Protein AF-A0A8S3K5X2-F1 (afdb_monomer_lite)

Radius of gyration: 22.03 Å; chains: 1; bounding box: 45×32×63 Å

InterPro domains:
  IPR001846 von Willebrand factor, type D domain [PF00094] (96-136)
  IPR001846 von Willebrand factor, type D domain [PS51233] (92-163)
  IPR005533 AMOP domain [PF03782] (3-77)
  IPR005533 AMOP domain [PS50856] (1-81)
  IPR051495 Epithelial Barrier and Cell Signaling Protein [PTHR13802] (9-159)

Foldseek 3Di:
DQFAFPDKDKAPDAPPQQKIWMWTAGPVRDTRQDDLRFIWIFSHGCVVCVPCSCVRPVVQCCVQPVVDPDPVSNVVVCVVTPGDPDDPDQQQDWDADDQTWIAARVRDIDHDRDAFKFWRDKDAPDPCPPPQDDDPDDDDDDPPPDDDDDDPDPGIDTDMDGD

Structure (mmCIF, N/CA/C/O backbone):
data_AF-A0A8S3K5X2-F1
#
_entry.id   AF-A0A8S3K5X2-F1
#
loop_
_atom_site.group_PDB
_atom_site.id
_atom_site.type_symbol
_atom_site.label_atom_id
_atom_site.label_alt_id
_atom_site.label_comp_id
_atom_site.label_asym_id
_atom_site.label_entity_id
_atom_site.label_seq_id
_atom_site.pdbx_PDB_ins_code
_atom_site.Cartn_x
_atom_site.Cartn_y
_atom_site.Cartn_z
_atom_site.occupancy
_atom_site.B_iso_or_equiv
_atom_site.auth_seq_id
_atom_site.auth_comp_id
_atom_site.auth_asym_id
_atom_site.auth_atom_id
_atom_site.pdbx_PDB_model_num
ATOM 1 N N . ASN A 1 1 ? -22.417 -4.046 7.587 1.00 57.56 1 ASN A N 1
ATOM 2 C CA . ASN A 1 1 ? -21.572 -5.128 7.059 1.00 57.56 1 ASN A CA 1
ATOM 3 C C . ASN A 1 1 ? -20.248 -4.531 6.660 1.00 57.56 1 ASN A C 1
ATOM 5 O O . ASN A 1 1 ? -20.222 -3.786 5.689 1.00 57.56 1 ASN A O 1
ATOM 9 N N . GLU A 1 2 ? -19.199 -4.777 7.439 1.00 74.94 2 GLU A N 1
ATOM 10 C CA . GLU A 1 2 ? -17.840 -4.596 6.923 1.00 74.94 2 GLU A CA 1
ATOM 11 C C . GLU A 1 2 ? -17.538 -5.748 5.959 1.00 74.94 2 GLU A C 1
ATOM 13 O O . GLU A 1 2 ? -17.954 -6.880 6.214 1.00 74.94 2 GLU A O 1
ATOM 18 N N . SER A 1 3 ? -16.876 -5.454 4.839 1.00 84.12 3 SER A N 1
ATOM 19 C CA . SER A 1 3 ? -16.435 -6.482 3.895 1.00 84.12 3 SER A CA 1
ATOM 20 C C . SER A 1 3 ? -15.300 -7.286 4.523 1.00 84.12 3 SER A C 1
ATOM 22 O O . SER A 1 3 ? -14.357 -6.709 5.063 1.00 84.12 3 SER A O 1
ATOM 24 N N . SER A 1 4 ? -15.387 -8.612 4.455 1.00 91.19 4 SER A N 1
ATOM 25 C CA . SER A 1 4 ? -14.315 -9.506 4.894 1.00 91.19 4 SER A CA 1
ATOM 26 C C . SER A 1 4 ? -13.390 -9.826 3.727 1.00 91.19 4 SER A C 1
ATOM 28 O O . SER A 1 4 ? -13.863 -10.120 2.628 1.00 91.19 4 SER A O 1
ATOM 30 N N . ALA A 1 5 ? -12.084 -9.797 3.980 1.00 93.06 5 ALA A N 1
ATOM 31 C CA . ALA A 1 5 ? -11.090 -10.230 3.010 1.00 93.06 5 ALA A CA 1
ATOM 32 C C . ALA A 1 5 ? -11.154 -11.747 2.808 1.00 93.06 5 ALA A C 1
ATOM 34 O O . ALA A 1 5 ? -11.193 -12.504 3.780 1.00 93.06 5 ALA A O 1
ATOM 35 N N . VAL A 1 6 ? -11.135 -12.178 1.549 1.00 94.62 6 VAL A N 1
ATOM 36 C CA . VAL A 1 6 ? -10.952 -13.588 1.168 1.00 94.62 6 VAL A CA 1
ATOM 37 C C . VAL A 1 6 ? -9.525 -13.825 0.687 1.00 94.62 6 VAL A C 1
ATOM 39 O O . VAL A 1 6 ? -8.958 -14.886 0.938 1.00 94.62 6 VAL A O 1
ATOM 42 N N . GLU A 1 7 ? -8.928 -12.826 0.040 1.00 91.44 7 GLU A N 1
ATOM 43 C CA . GLU A 1 7 ? -7.583 -12.919 -0.513 1.00 91.44 7 GLU A CA 1
ATOM 44 C C . GLU A 1 7 ? -6.831 -11.599 -0.336 1.00 91.44 7 GLU A C 1
ATOM 46 O O . GLU A 1 7 ? -7.378 -10.525 -0.587 1.00 91.44 7 GLU A O 1
ATOM 51 N N . CYS A 1 8 ? -5.573 -11.677 0.100 1.00 89.94 8 CYS A N 1
ATOM 52 C CA . CYS A 1 8 ? -4.707 -10.520 0.300 1.00 89.94 8 CYS A CA 1
ATOM 53 C C . CYS A 1 8 ? -3.365 -10.731 -0.400 1.00 89.94 8 CYS A C 1
ATOM 55 O O . CYS A 1 8 ? -2.791 -11.821 -0.376 1.00 89.94 8 CYS A O 1
ATOM 57 N N . TYR 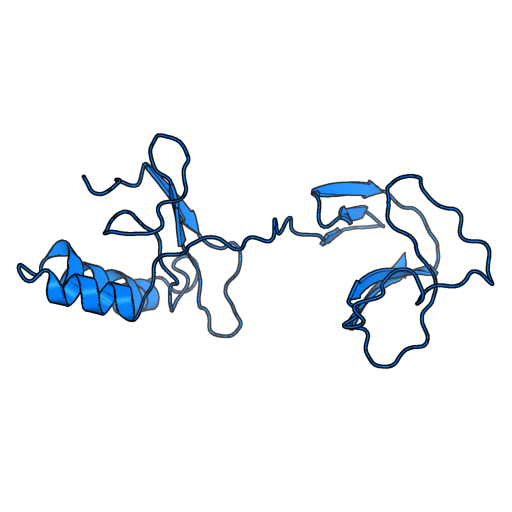A 1 9 ? -2.857 -9.664 -1.011 1.00 88.94 9 TYR A N 1
ATOM 58 C CA . TYR A 1 9 ? -1.625 -9.666 -1.784 1.00 88.94 9 TYR A CA 1
ATOM 59 C C . TYR A 1 9 ? -0.664 -8.605 -1.275 1.00 88.94 9 TYR A C 1
ATOM 61 O O . TYR A 1 9 ? -1.025 -7.442 -1.099 1.00 88.94 9 TYR A O 1
ATOM 69 N N . LEU A 1 10 ? 0.592 -9.008 -1.116 1.00 86.31 10 LEU A N 1
ATOM 70 C CA . LEU A 1 10 ? 1.673 -8.146 -0.666 1.00 86.31 10 LEU A CA 1
ATOM 71 C C . LEU A 1 10 ? 2.427 -7.543 -1.849 1.00 86.31 10 LEU A C 1
ATOM 73 O O . LEU A 1 10 ? 2.601 -8.171 -2.897 1.00 86.31 10 LEU A O 1
ATOM 77 N N . SER A 1 11 ? 2.975 -6.349 -1.652 1.00 81.75 11 SER A N 1
ATOM 78 C CA . SER A 1 11 ? 3.846 -5.711 -2.629 1.00 81.75 11 SER A CA 1
ATOM 79 C C . SER A 1 11 ? 5.057 -6.598 -2.951 1.00 81.75 11 SER A C 1
ATOM 81 O O . SER A 1 11 ? 5.699 -7.204 -2.078 1.00 81.75 11 SER A O 1
ATOM 83 N N . LYS A 1 12 ? 5.395 -6.677 -4.245 1.00 77.69 12 LYS A N 1
ATOM 84 C CA . LYS A 1 12 ? 6.523 -7.486 -4.736 1.00 77.69 12 LYS A CA 1
ATOM 85 C C . LYS A 1 12 ? 7.866 -6.976 -4.208 1.00 77.69 12 LYS A C 1
ATOM 87 O O . LYS A 1 12 ? 8.731 -7.775 -3.858 1.00 77.69 12 LYS A O 1
ATOM 92 N N . SER A 1 13 ? 8.023 -5.661 -4.118 1.00 75.88 13 SER A N 1
ATOM 93 C CA . SER A 1 13 ? 9.206 -4.984 -3.590 1.00 75.88 13 SER A CA 1
ATOM 94 C C . SER A 1 13 ? 8.831 -4.062 -2.434 1.00 75.88 13 SER A C 1
ATOM 96 O O . SER A 1 13 ? 7.694 -3.592 -2.337 1.00 75.88 13 SER A O 1
ATOM 98 N N . SER A 1 14 ? 9.796 -3.811 -1.553 1.00 82.44 14 SER A N 1
ATOM 99 C CA . SER A 1 14 ? 9.716 -2.730 -0.575 1.00 82.44 14 SER A CA 1
ATOM 100 C C . SER A 1 14 ? 10.278 -1.432 -1.154 1.00 82.44 14 SER A C 1
ATOM 102 O O . SER A 1 14 ? 11.026 -1.456 -2.134 1.00 82.44 14 SER A O 1
ATOM 104 N N . ASN A 1 15 ? 9.964 -0.298 -0.531 1.00 78.31 15 ASN A N 1
ATOM 105 C CA . ASN A 1 15 ? 10.677 0.949 -0.808 1.00 78.31 15 ASN A CA 1
ATOM 106 C C . ASN A 1 15 ? 12.080 0.953 -0.156 1.00 78.31 15 ASN A C 1
ATOM 108 O O . ASN A 1 15 ? 12.479 -0.006 0.511 1.00 78.31 15 ASN A O 1
ATOM 112 N N . ILE A 1 16 ? 12.822 2.055 -0.320 1.00 78.75 16 ILE A N 1
ATOM 113 C CA . ILE A 1 16 ? 14.180 2.229 0.234 1.00 78.75 16 ILE A CA 1
ATOM 114 C C . ILE A 1 16 ? 14.246 2.164 1.770 1.00 78.75 16 ILE A C 1
ATOM 116 O O . ILE A 1 16 ? 15.324 1.989 2.328 1.00 78.75 16 ILE A O 1
ATOM 120 N N . TYR A 1 17 ? 13.108 2.297 2.452 1.00 81.56 17 TYR A N 1
ATOM 121 C CA . TYR A 1 17 ? 12.986 2.232 3.908 1.00 81.56 17 TYR A CA 1
ATOM 122 C C . TYR A 1 17 ? 12.492 0.863 4.402 1.00 81.56 17 TYR A C 1
ATOM 124 O O . TYR A 1 17 ? 12.301 0.685 5.601 1.00 81.56 17 TYR A O 1
ATOM 132 N N . GLY A 1 18 ? 12.288 -0.105 3.500 1.00 80.50 18 GLY A N 1
ATOM 133 C CA . GLY A 1 18 ? 11.786 -1.440 3.839 1.00 80.50 18 GLY A CA 1
ATOM 134 C C . GLY A 1 18 ? 10.261 -1.544 3.946 1.00 80.50 18 GLY A C 1
ATOM 135 O O . GLY A 1 18 ? 9.762 -2.632 4.235 1.00 80.50 18 GLY A O 1
ATOM 136 N N . ALA A 1 19 ? 9.528 -0.465 3.657 1.00 86.00 19 ALA A N 1
ATOM 137 C CA . ALA A 1 19 ? 8.068 -0.439 3.710 1.00 86.00 19 ALA A CA 1
ATOM 138 C C . ALA A 1 19 ? 7.443 -1.212 2.548 1.00 86.00 19 ALA A C 1
ATOM 140 O O . ALA A 1 19 ? 7.963 -1.192 1.427 1.00 86.00 19 ALA A O 1
ATOM 141 N N . GLY A 1 20 ? 6.336 -1.888 2.832 1.00 86.81 20 GLY A N 1
ATOM 142 C CA . GLY A 1 20 ? 5.552 -2.669 1.883 1.00 86.81 20 GLY A CA 1
ATOM 143 C C . GLY A 1 20 ? 4.105 -2.194 1.839 1.00 86.81 20 GLY A C 1
ATOM 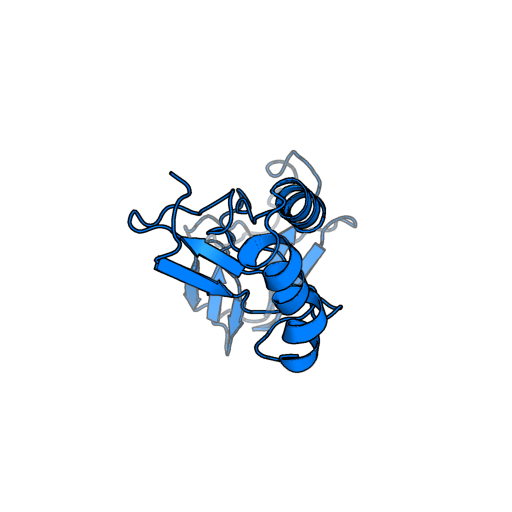144 O O . GLY A 1 20 ? 3.736 -1.223 2.491 1.00 86.81 20 GLY A O 1
ATOM 145 N N . ALA A 1 21 ? 3.288 -2.875 1.048 1.00 86.62 21 ALA A N 1
ATOM 146 C CA . ALA A 1 21 ? 1.854 -2.631 1.032 1.00 86.62 21 ALA A CA 1
ATOM 147 C C . ALA A 1 21 ? 1.095 -3.942 0.890 1.00 86.62 21 ALA A C 1
ATOM 149 O O . ALA A 1 21 ? 1.546 -4.831 0.162 1.00 86.62 21 ALA A O 1
ATOM 150 N N . GLU A 1 22 ? -0.069 -4.015 1.517 1.00 88.94 22 GLU A N 1
ATOM 151 C CA . GLU A 1 22 ? -1.023 -5.102 1.367 1.00 88.94 22 GLU A CA 1
ATOM 152 C C . GLU A 1 22 ? -2.306 -4.594 0.697 1.00 88.94 22 GLU A C 1
ATOM 154 O O . GLU A 1 22 ? -2.825 -3.524 1.020 1.00 88.94 22 GLU A O 1
ATOM 159 N N . CYS A 1 23 ? -2.830 -5.369 -0.249 1.00 89.06 23 CYS A N 1
ATOM 160 C CA . CYS A 1 23 ? -4.138 -5.149 -0.857 1.00 89.06 23 CYS A CA 1
ATOM 161 C C . CYS A 1 23 ? -5.011 -6.376 -0.603 1.00 89.06 23 CYS A C 1
ATOM 163 O O . CYS A 1 23 ? -4.638 -7.473 -1.015 1.00 89.06 23 CYS A O 1
ATOM 165 N N . CYS A 1 24 ? -6.175 -6.181 0.013 1.00 91.50 24 CYS A N 1
ATOM 166 C CA . CYS A 1 24 ? -7.130 -7.250 0.299 1.00 91.50 24 CYS A CA 1
ATOM 167 C C . CYS A 1 24 ? -8.399 -7.097 -0.536 1.00 91.50 24 CYS A C 1
ATOM 169 O O . CYS A 1 24 ? -8.895 -5.984 -0.732 1.00 91.50 24 CYS A O 1
ATOM 171 N N . TYR A 1 25 ? -8.921 -8.224 -1.002 1.00 91.19 25 TYR A N 1
ATOM 172 C CA . TYR A 1 25 ? -10.076 -8.315 -1.880 1.00 91.19 25 TYR A CA 1
ATOM 173 C C . TYR A 1 25 ? -11.184 -9.128 -1.214 1.00 91.19 25 TYR A C 1
ATOM 175 O O . TYR A 1 25 ? -10.925 -10.097 -0.488 1.00 91.19 25 TYR A O 1
ATOM 183 N N . ASP A 1 26 ? -12.424 -8.705 -1.436 1.00 91.50 26 ASP A N 1
ATOM 184 C CA . ASP A 1 26 ? -13.598 -9.435 -0.973 1.00 91.50 26 ASP A CA 1
ATOM 185 C C . ASP A 1 26 ? -13.924 -10.628 -1.886 1.00 91.50 26 ASP A C 1
ATOM 187 O O . ASP A 1 26 ? -13.230 -10.922 -2.860 1.00 91.50 26 ASP A O 1
ATOM 191 N N . PHE A 1 27 ? -14.994 -11.349 -1.553 1.00 93.69 27 PHE A N 1
ATOM 192 C CA . PHE A 1 27 ? -15.430 -12.527 -2.303 1.00 93.69 27 PHE A CA 1
ATOM 193 C C . PHE A 1 27 ? -15.888 -12.215 -3.740 1.00 93.69 27 PHE A C 1
ATOM 195 O O . PHE A 1 27 ? -15.982 -13.135 -4.549 1.00 93.69 27 PHE A O 1
ATOM 202 N N . GLU A 1 28 ? -16.183 -10.950 -4.062 1.00 90.25 28 GLU A N 1
ATOM 203 C CA . GLU A 1 28 ? -16.525 -10.495 -5.416 1.00 90.25 28 GLU A CA 1
ATOM 204 C C . GLU A 1 28 ? -15.272 -10.081 -6.207 1.00 90.25 28 GLU A C 1
ATOM 206 O O . GLU A 1 28 ? -15.377 -9.655 -7.359 1.00 90.25 28 GLU A O 1
ATOM 211 N N . GLY A 1 29 ? -14.082 -10.204 -5.605 1.00 85.75 29 GLY A N 1
ATOM 212 C CA . GLY A 1 29 ? -12.819 -9.761 -6.185 1.00 85.75 29 GLY A CA 1
ATOM 213 C C . GLY A 1 29 ? -12.662 -8.241 -6.182 1.00 85.75 29 GLY A C 1
ATOM 214 O O . GLY A 1 29 ? -11.836 -7.713 -6.929 1.00 85.75 29 GLY A O 1
ATOM 215 N N . GLN A 1 30 ? -13.443 -7.512 -5.378 1.00 88.25 30 GLN A N 1
ATOM 216 C CA . GLN A 1 30 ? -13.328 -6.061 -5.270 1.00 88.25 30 GLN A CA 1
ATOM 217 C C . GLN A 1 30 ? -12.321 -5.670 -4.195 1.00 88.25 30 GLN A C 1
ATOM 219 O O . GLN A 1 30 ? -12.254 -6.272 -3.124 1.00 88.25 30 GLN A O 1
ATOM 224 N N . LEU A 1 31 ? -11.537 -4.626 -4.478 1.00 89.06 31 LEU A N 1
ATOM 225 C CA . LEU A 1 31 ? -10.580 -4.086 -3.519 1.00 89.06 31 LEU A CA 1
ATOM 226 C C . LEU A 1 31 ? -11.320 -3.513 -2.303 1.00 89.06 31 LEU A C 1
ATOM 228 O O . LEU A 1 31 ? -12.123 -2.582 -2.426 1.00 89.06 31 LEU A O 1
ATOM 232 N N . ILE A 1 32 ? -10.987 -4.011 -1.115 1.00 91.12 32 ILE A N 1
ATOM 233 C CA . ILE A 1 32 ? -11.541 -3.508 0.139 1.00 91.12 32 ILE A CA 1
ATOM 234 C C . ILE A 1 32 ? -10.780 -2.239 0.530 1.00 91.12 32 ILE A C 1
ATOM 236 O O . ILE A 1 32 ? -9.602 -2.272 0.870 1.00 91.12 32 ILE A O 1
ATOM 240 N N . THR A 1 33 ? -11.469 -1.099 0.493 1.00 90.44 33 THR A N 1
ATOM 241 C CA . THR A 1 33 ? -10.869 0.239 0.679 1.00 90.44 33 THR A CA 1
ATOM 242 C C . THR A 1 33 ? -11.187 0.890 2.029 1.00 90.44 33 THR A C 1
ATOM 244 O O . THR A 1 33 ? -10.888 2.071 2.242 1.00 90.44 33 THR A O 1
ATOM 247 N N . ARG A 1 34 ? -11.846 0.152 2.931 1.00 89.50 34 ARG A N 1
ATOM 248 C CA . ARG A 1 34 ? -12.270 0.610 4.261 1.00 89.50 34 ARG A CA 1
ATOM 249 C C . ARG A 1 34 ? -12.559 -0.561 5.199 1.00 89.50 34 ARG A C 1
ATOM 251 O O . ARG A 1 34 ? -12.945 -1.632 4.739 1.00 89.50 34 ARG A O 1
ATOM 258 N N . GLY A 1 35 ? -12.523 -0.276 6.497 1.00 88.75 35 GLY A N 1
ATOM 259 C CA . GLY A 1 35 ? -12.869 -1.231 7.549 1.00 88.75 35 GLY A CA 1
ATOM 260 C C . GLY A 1 35 ? -11.726 -2.185 7.874 1.00 88.75 35 GLY A C 1
ATOM 261 O O . GLY A 1 35 ? -10.628 -2.068 7.341 1.00 88.75 35 GLY A O 1
ATOM 262 N N . THR A 1 36 ? -11.983 -3.135 8.763 1.00 90.44 36 THR A N 1
ATOM 263 C CA . THR A 1 36 ? -10.952 -4.068 9.254 1.00 90.44 36 THR A CA 1
ATOM 264 C C . THR A 1 36 ? -10.525 -5.126 8.231 1.00 90.44 36 THR A C 1
ATOM 266 O O . THR A 1 36 ? -9.469 -5.730 8.370 1.00 90.44 36 THR A O 1
ATOM 269 N N . GLY A 1 37 ? -11.308 -5.333 7.169 1.00 90.50 37 GLY A N 1
ATOM 270 C CA . GLY A 1 37 ? -10.964 -6.244 6.074 1.00 90.50 37 GLY A CA 1
ATOM 271 C C . GLY A 1 37 ? -10.043 -5.652 5.003 1.00 90.50 37 GLY A C 1
ATOM 272 O O . GLY A 1 37 ? -9.711 -6.350 4.051 1.00 90.50 37 GLY A O 1
ATOM 273 N N . SER A 1 38 ? -9.662 -4.375 5.083 1.00 91.44 38 SER A N 1
ATOM 274 C CA . SER A 1 38 ? -8.772 -3.772 4.085 1.00 91.44 38 SER A CA 1
ATOM 275 C C . SER A 1 38 ? -7.298 -3.953 4.429 1.00 91.44 38 SER A C 1
ATOM 277 O O . SER A 1 38 ? -6.916 -3.749 5.578 1.00 91.44 38 SER A O 1
ATOM 279 N N . GLY A 1 39 ? -6.470 -4.193 3.413 1.00 89.38 39 GLY A N 1
ATOM 280 C CA . GLY A 1 39 ? -5.014 -4.110 3.543 1.00 89.38 39 GLY A CA 1
ATOM 281 C C . GLY A 1 39 ? -4.522 -2.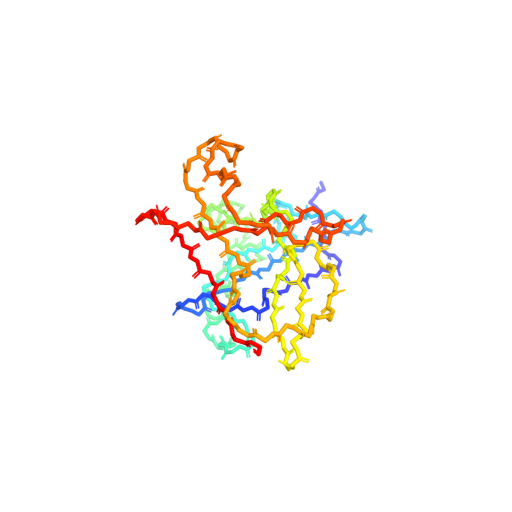662 3.677 1.00 89.38 39 GLY A C 1
ATOM 282 O O . GLY A 1 39 ? -5.153 -1.718 3.178 1.00 89.38 39 GLY A O 1
ATOM 283 N N . THR A 1 40 ? -3.384 -2.486 4.348 1.00 88.50 40 THR A N 1
ATOM 284 C CA . THR A 1 40 ? -2.766 -1.181 4.641 1.00 88.50 40 THR A CA 1
ATOM 285 C C . THR A 1 40 ? -1.329 -1.092 4.120 1.00 88.50 40 THR A C 1
ATOM 287 O O . THR A 1 40 ? -0.751 -2.071 3.648 1.00 88.50 40 THR A O 1
ATOM 290 N N . ASP A 1 41 ? -0.734 0.102 4.187 1.00 87.88 41 ASP A N 1
ATOM 291 C CA . ASP A 1 41 ? 0.711 0.258 3.991 1.00 87.88 41 ASP A CA 1
ATOM 292 C C . ASP A 1 41 ? 1.477 -0.195 5.251 1.00 87.88 41 ASP A C 1
ATOM 294 O O . ASP A 1 41 ? 1.288 0.347 6.350 1.00 87.88 41 ASP A O 1
ATOM 298 N N . ASP A 1 42 ? 2.385 -1.151 5.065 1.00 88.06 42 ASP A N 1
ATOM 299 C CA . ASP A 1 42 ? 3.251 -1.693 6.110 1.00 88.06 42 ASP A CA 1
ATOM 300 C C . ASP A 1 42 ? 4.535 -0.878 6.212 1.00 88.06 42 ASP A C 1
ATOM 302 O O . ASP A 1 42 ? 5.199 -0.598 5.210 1.00 88.06 42 ASP A O 1
ATOM 306 N N . ARG A 1 43 ? 4.968 -0.573 7.434 1.00 89.44 43 ARG A N 1
ATOM 307 C CA . ARG A 1 43 ? 6.269 0.052 7.681 1.00 89.44 43 ARG A CA 1
ATOM 308 C C . ARG A 1 43 ? 7.400 -0.905 7.342 1.00 89.44 43 ARG A C 1
ATOM 310 O O . ARG A 1 43 ? 8.438 -0.459 6.852 1.00 89.44 43 ARG A O 1
ATOM 317 N N . TYR A 1 44 ? 7.194 -2.196 7.582 1.00 90.12 44 TYR A N 1
ATOM 318 C CA . TYR A 1 44 ? 8.156 -3.238 7.267 1.00 90.12 44 TYR A CA 1
ATOM 319 C C . TYR A 1 44 ? 7.495 -4.374 6.503 1.00 90.12 44 TYR A C 1
ATOM 321 O O . TYR A 1 44 ? 6.530 -4.980 6.957 1.00 90.12 44 TYR A O 1
ATOM 329 N N . ARG A 1 45 ? 8.051 -4.704 5.336 1.00 88.00 45 ARG A N 1
ATOM 330 C CA . ARG A 1 45 ? 7.552 -5.809 4.518 1.00 88.00 45 ARG A CA 1
ATOM 331 C C . ARG A 1 45 ? 7.755 -7.155 5.242 1.00 88.00 45 ARG A C 1
ATOM 333 O O . ARG A 1 45 ? 8.907 -7.505 5.535 1.00 88.00 45 ARG A O 1
ATOM 340 N N . PRO A 1 46 ? 6.701 -7.976 5.415 1.00 85.75 46 PRO A N 1
ATOM 341 C CA . PRO A 1 46 ? 6.755 -9.188 6.239 1.00 85.75 46 PRO A CA 1
ATOM 342 C C . PRO A 1 46 ? 7.751 -10.241 5.736 1.00 85.75 46 PRO A C 1
ATOM 344 O O . PRO A 1 46 ? 8.382 -10.921 6.537 1.00 85.75 46 PRO A O 1
ATOM 347 N N . ILE A 1 47 ? 7.955 -10.353 4.417 1.00 83.06 47 ILE A N 1
ATOM 348 C CA . ILE A 1 47 ? 8.848 -11.371 3.830 1.00 83.06 47 ILE A CA 1
ATOM 349 C C . ILE A 1 47 ? 10.320 -11.163 4.224 1.00 83.06 47 ILE A C 1
ATOM 351 O O . ILE A 1 47 ? 11.051 -12.136 4.380 1.00 83.06 47 ILE A O 1
ATOM 355 N N . ALA A 1 48 ? 10.772 -9.914 4.364 1.00 81.50 48 ALA A N 1
ATOM 356 C CA . ALA A 1 48 ? 12.174 -9.608 4.662 1.00 81.50 48 ALA A CA 1
ATOM 357 C C . ALA A 1 48 ? 12.406 -9.227 6.133 1.00 81.50 48 ALA A C 1
ATOM 359 O O . ALA A 1 48 ? 13.500 -9.432 6.652 1.00 81.50 48 ALA A O 1
ATOM 360 N N . LEU A 1 49 ? 11.394 -8.657 6.794 1.00 87.69 49 LEU A N 1
ATOM 361 C CA . LEU A 1 49 ? 11.506 -8.015 8.106 1.00 87.69 49 LEU A CA 1
ATOM 362 C C . LEU A 1 49 ? 10.348 -8.442 9.023 1.00 87.69 49 LEU A C 1
ATOM 364 O O . LEU A 1 49 ? 9.651 -7.609 9.594 1.00 87.69 49 LEU A O 1
ATOM 368 N N . ALA A 1 50 ? 10.127 -9.754 9.150 1.00 90.69 50 ALA A N 1
ATOM 369 C CA . ALA A 1 50 ? 8.976 -10.328 9.856 1.00 90.69 50 ALA A CA 1
ATOM 370 C C . ALA A 1 50 ? 8.844 -9.872 11.321 1.00 90.69 50 ALA A C 1
ATOM 372 O O . ALA A 1 50 ? 7.738 -9.625 11.792 1.00 90.69 50 ALA A O 1
ATOM 373 N N . VAL A 1 51 ? 9.962 -9.744 12.048 1.00 94.00 51 VAL A N 1
ATOM 374 C CA . VAL A 1 51 ? 9.943 -9.322 13.460 1.00 94.00 51 VAL A CA 1
ATOM 375 C C . VAL A 1 51 ? 9.510 -7.865 13.577 1.00 94.00 51 VAL A C 1
ATOM 377 O O . VAL A 1 51 ? 8.640 -7.548 14.382 1.00 94.00 51 VAL A O 1
ATOM 380 N N . GLN A 1 52 ? 10.087 -6.981 12.763 1.00 94.75 52 GLN A N 1
ATOM 381 C CA . GLN A 1 52 ? 9.720 -5.568 12.759 1.00 94.75 52 GLN A CA 1
ATOM 382 C C . GLN A 1 52 ? 8.276 -5.382 12.285 1.00 94.75 52 GLN A C 1
ATOM 384 O O . GLN A 1 52 ? 7.520 -4.663 12.924 1.00 94.75 52 GLN A O 1
ATOM 389 N N . HIS A 1 53 ? 7.861 -6.103 11.240 1.00 92.94 53 HIS A N 1
ATOM 390 C CA . HIS A 1 53 ? 6.473 -6.117 10.776 1.00 92.94 53 HIS A CA 1
ATOM 391 C C . HIS A 1 53 ? 5.502 -6.499 11.904 1.00 92.94 53 HIS A C 1
ATOM 393 O O . HIS A 1 53 ? 4.499 -5.824 12.123 1.00 92.94 53 HIS A O 1
ATOM 399 N N . PHE A 1 54 ? 5.833 -7.531 12.688 1.00 94.50 54 PHE A N 1
ATOM 400 C CA . PHE A 1 54 ? 4.995 -7.932 13.813 1.00 94.50 54 PHE A CA 1
ATOM 401 C C . PHE A 1 54 ? 4.834 -6.814 14.853 1.00 94.50 54 PHE A C 1
ATOM 403 O O . PHE A 1 54 ? 3.716 -6.545 15.285 1.00 94.50 54 PHE A O 1
ATOM 410 N N . PHE A 1 55 ? 5.920 -6.153 15.259 1.00 95.94 55 PHE A N 1
ATOM 411 C CA . PHE A 1 55 ? 5.862 -5.134 16.313 1.00 95.94 55 PHE A CA 1
ATOM 412 C C . PHE A 1 55 ? 5.324 -3.777 15.843 1.00 95.94 55 PHE A C 1
ATOM 414 O O . PHE A 1 55 ? 4.631 -3.114 16.612 1.00 95.94 55 PHE A O 1
ATOM 421 N N . ASP A 1 56 ? 5.628 -3.361 14.614 1.00 93.12 56 ASP A N 1
ATOM 422 C CA . ASP A 1 56 ? 5.316 -2.017 14.112 1.00 93.12 56 ASP A CA 1
ATOM 423 C C . ASP A 1 56 ? 4.043 -1.948 13.253 1.00 93.12 56 ASP A C 1
ATOM 425 O O . ASP A 1 56 ? 3.489 -0.855 13.085 1.00 93.12 56 ASP A O 1
ATOM 429 N N . ASP A 1 57 ? 3.571 -3.080 12.720 1.00 92.75 57 ASP A N 1
ATOM 430 C CA . ASP A 1 57 ? 2.401 -3.139 11.838 1.00 92.75 57 ASP A CA 1
ATOM 431 C C . ASP A 1 57 ? 1.310 -4.078 12.399 1.00 92.75 57 ASP A C 1
ATOM 433 O O . ASP A 1 57 ? 0.186 -3.625 12.640 1.00 92.75 57 ASP A O 1
ATOM 437 N N . THR A 1 58 ? 1.634 -5.341 12.723 1.00 94.00 58 THR A N 1
ATOM 438 C CA . THR A 1 58 ? 0.640 -6.335 13.188 1.00 94.00 58 THR A CA 1
ATOM 439 C C . THR A 1 58 ? 0.128 -6.075 14.611 1.00 94.00 58 THR A C 1
ATOM 441 O O . THR A 1 58 ? -1.079 -6.066 14.852 1.00 94.00 58 THR A O 1
ATOM 444 N N . LEU A 1 59 ? 1.020 -5.880 15.585 1.00 95.50 59 LEU A N 1
ATOM 445 C CA . LEU A 1 59 ? 0.653 -5.714 16.995 1.00 95.50 59 LEU A CA 1
ATOM 446 C C . LEU A 1 59 ? -0.208 -4.458 17.237 1.00 95.50 59 LEU A C 1
ATOM 448 O O . LEU A 1 59 ? -1.223 -4.581 17.928 1.00 95.50 59 LEU A O 1
ATOM 452 N N . PRO A 1 60 ? 0.107 -3.278 16.660 1.00 93.81 60 PRO A N 1
ATOM 453 C CA . PRO A 1 60 ? -0.738 -2.098 16.806 1.00 93.81 60 PRO A CA 1
ATOM 454 C C . PRO A 1 60 ? -2.132 -2.294 16.197 1.00 93.81 60 PRO A C 1
ATOM 456 O O . PRO A 1 60 ? -3.113 -1.858 16.795 1.00 93.81 60 PRO A O 1
ATOM 459 N N . TYR A 1 61 ? -2.244 -3.001 15.065 1.00 93.56 61 TYR A N 1
ATOM 460 C CA . TYR A 1 61 ? -3.542 -3.364 14.488 1.00 93.56 61 TYR A CA 1
ATOM 461 C C . TYR A 1 61 ? -4.354 -4.247 15.443 1.00 93.56 61 TYR A C 1
ATOM 463 O O . TYR A 1 61 ? -5.506 -3.942 15.749 1.00 93.56 61 TYR A O 1
ATOM 471 N N . LEU A 1 62 ? -3.745 -5.313 15.973 1.00 94.56 62 LEU A N 1
ATOM 472 C CA . LEU A 1 62 ? -4.413 -6.209 16.918 1.00 94.56 62 LEU A CA 1
ATOM 473 C C . LEU A 1 62 ? -4.897 -5.455 18.161 1.00 94.56 62 LEU A C 1
ATOM 475 O O . LEU A 1 62 ? -6.043 -5.615 18.580 1.00 94.56 62 LEU A O 1
ATOM 479 N N . GLN A 1 63 ? -4.051 -4.597 18.727 1.00 95.06 63 GLN A N 1
ATOM 480 C CA . GLN A 1 63 ? -4.391 -3.826 19.917 1.00 95.06 63 GLN A CA 1
ATOM 481 C C . GLN A 1 63 ? -5.516 -2.817 19.653 1.00 95.06 63 GLN A C 1
ATOM 483 O O . GLN A 1 63 ? -6.458 -2.745 20.440 1.00 95.06 63 GLN A O 1
ATOM 488 N N . CYS A 1 64 ? -5.439 -2.052 18.561 1.00 94.31 64 CYS A N 1
ATOM 489 C CA . CYS A 1 64 ? -6.376 -0.960 18.294 1.00 94.31 64 CYS A CA 1
ATOM 490 C C . CYS A 1 64 ? -7.684 -1.413 17.636 1.00 94.31 64 CYS A C 1
ATOM 492 O O . CYS A 1 64 ? -8.716 -0.799 17.893 1.00 94.31 64 CYS A O 1
ATOM 494 N N . CYS A 1 65 ? -7.657 -2.455 16.801 1.00 92.62 65 CYS A N 1
ATOM 495 C CA . CYS A 1 65 ? -8.807 -2.877 15.996 1.00 92.62 65 CYS A CA 1
ATOM 496 C C . CYS A 1 65 ? -9.426 -4.210 16.421 1.00 92.62 65 CYS A C 1
ATOM 498 O O . CYS A 1 65 ? -10.637 -4.360 16.297 1.00 92.62 65 CYS A O 1
ATOM 500 N N . MET A 1 66 ? -8.640 -5.166 16.931 1.00 91.50 66 MET A N 1
ATOM 501 C CA . MET A 1 66 ? -9.166 -6.499 17.271 1.00 91.50 66 MET A CA 1
ATOM 502 C C . MET A 1 66 ? -9.490 -6.664 18.758 1.00 91.50 66 MET A C 1
ATOM 504 O O . MET A 1 66 ? -10.448 -7.353 19.100 1.00 91.50 66 MET A O 1
ATOM 508 N N . PHE A 1 67 ? -8.688 -6.067 19.644 1.00 93.44 67 PHE A N 1
ATOM 509 C CA . PHE A 1 67 ? -8.799 -6.270 21.095 1.00 93.44 67 PHE A CA 1
ATOM 510 C C . PHE A 1 67 ? -9.306 -5.047 21.866 1.00 93.44 67 PHE A C 1
ATOM 512 O O . PHE A 1 67 ? -9.700 -5.176 23.026 1.00 93.44 67 PHE A O 1
ATOM 519 N N . SER A 1 68 ? -9.314 -3.867 21.247 1.00 90.69 68 SER A N 1
ATOM 520 C CA . SER A 1 68 ? -9.939 -2.675 21.818 1.00 90.69 68 SER A CA 1
ATOM 521 C C . SER A 1 68 ? -11.460 -2.767 21.686 1.00 90.69 68 SER A C 1
ATOM 523 O O . SER A 1 68 ? -11.981 -2.965 20.593 1.00 90.69 68 SER A O 1
ATOM 525 N N . ASN A 1 69 ? -12.183 -2.548 22.787 1.00 89.12 69 ASN A N 1
ATOM 526 C CA . ASN A 1 69 ? -13.642 -2.360 22.759 1.00 89.12 69 ASN A CA 1
ATOM 527 C C . ASN A 1 69 ? -14.049 -0.959 22.273 1.00 89.12 69 ASN A C 1
ATOM 529 O O . ASN A 1 69 ? -15.231 -0.694 22.062 1.00 89.12 69 ASN A O 1
ATOM 533 N N . ASP A 1 70 ? -13.081 -0.054 22.146 1.00 91.00 70 ASP A N 1
ATOM 534 C CA . ASP A 1 70 ? -13.288 1.304 21.674 1.00 91.00 70 ASP A CA 1
ATOM 535 C C . ASP A 1 70 ? -13.032 1.383 20.166 1.00 91.00 70 ASP A C 1
ATOM 537 O O . ASP A 1 70 ? -11.908 1.177 19.693 1.00 91.00 70 ASP A O 1
ATOM 541 N N . THR A 1 71 ? -14.097 1.691 19.424 1.00 86.94 71 THR A N 1
ATOM 542 C CA . THR A 1 71 ? -14.081 1.860 17.969 1.00 86.94 71 THR A CA 1
ATOM 543 C C . THR A 1 71 ? -13.264 3.070 17.520 1.00 86.94 71 THR A C 1
ATOM 545 O O . THR A 1 71 ? -12.792 3.084 16.383 1.00 86.94 71 THR A O 1
ATOM 548 N N . GLU A 1 72 ? -13.071 4.072 18.383 1.00 92.75 72 GLU A N 1
ATOM 549 C CA . GLU A 1 72 ? -12.274 5.262 18.073 1.00 92.75 72 GLU A CA 1
ATOM 550 C C . GLU A 1 72 ? -10.791 4.906 17.910 1.00 92.75 72 GLU A C 1
ATOM 552 O O . GLU A 1 72 ? -10.139 5.409 16.998 1.00 92.75 72 GLU A O 1
ATOM 557 N N . ASN A 1 73 ? -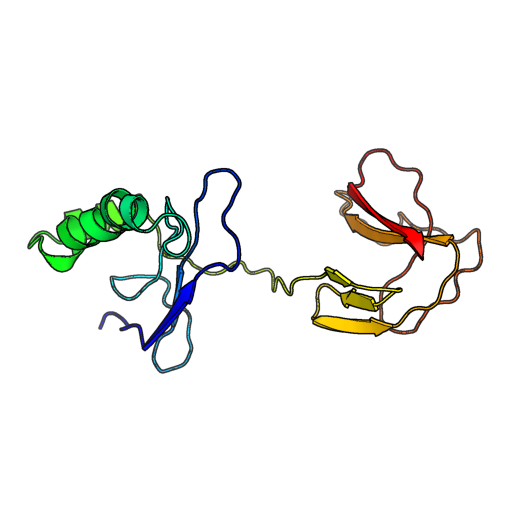10.270 3.951 18.689 1.00 93.81 73 ASN A N 1
ATOM 558 C CA . ASN A 1 73 ? -8.884 3.487 18.544 1.00 93.81 73 ASN A CA 1
ATOM 559 C C . ASN A 1 73 ? -8.622 2.867 17.171 1.00 93.81 73 ASN A C 1
ATOM 561 O O . ASN A 1 73 ? -7.587 3.135 16.559 1.00 93.81 73 ASN A O 1
ATOM 565 N N . CYS A 1 74 ? -9.561 2.068 16.657 1.00 91.88 74 CYS A N 1
ATOM 566 C CA . CYS A 1 74 ? -9.420 1.511 15.317 1.00 91.88 74 CYS A CA 1
ATOM 567 C C . CYS A 1 74 ? -9.552 2.596 14.243 1.00 91.88 74 CYS A C 1
ATOM 569 O O . CYS A 1 74 ? -8.799 2.598 13.272 1.00 91.88 74 CYS A O 1
ATOM 571 N N . GLN A 1 75 ? -10.451 3.568 14.431 1.00 91.88 75 GLN A N 1
ATOM 572 C CA . GLN A 1 75 ? -10.557 4.717 13.527 1.00 91.88 75 GLN A CA 1
ATOM 573 C C . GLN A 1 75 ? -9.271 5.550 13.506 1.00 91.88 75 GLN A C 1
ATOM 575 O O . GLN A 1 75 ? -8.820 5.937 12.430 1.00 91.88 75 GLN A O 1
ATOM 580 N N . LEU A 1 76 ? -8.645 5.779 14.662 1.00 92.50 76 LEU A N 1
ATOM 581 C CA . LEU A 1 76 ? -7.351 6.451 14.779 1.00 92.50 76 LEU A CA 1
ATOM 582 C C . LEU A 1 76 ? -6.238 5.640 14.113 1.00 92.50 76 LEU A C 1
ATOM 584 O O . LEU A 1 76 ? -5.454 6.203 13.35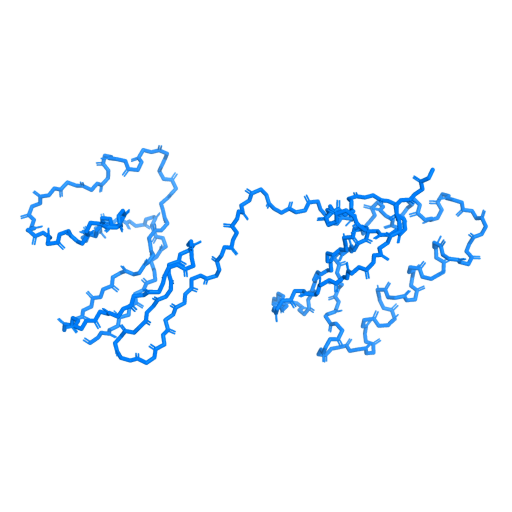0 1.00 92.50 76 LEU A O 1
ATOM 588 N N . TYR A 1 77 ? -6.192 4.324 14.335 1.00 92.25 77 TYR A N 1
ATOM 589 C CA . TYR A 1 77 ? -5.252 3.446 13.637 1.00 92.25 77 TYR A CA 1
ATOM 590 C C . TYR A 1 77 ? -5.405 3.588 12.117 1.00 92.25 77 TYR A C 1
ATOM 592 O O . TYR A 1 77 ? -4.437 3.915 11.435 1.00 92.25 77 TYR A O 1
ATOM 600 N N . MET A 1 78 ? -6.630 3.460 11.602 1.00 90.56 78 MET A N 1
ATOM 601 C CA . MET A 1 78 ? -6.943 3.586 10.174 1.00 90.56 78 MET A CA 1
ATOM 602 C C . MET A 1 78 ? -6.754 5.012 9.634 1.00 90.56 78 MET A C 1
ATOM 604 O O . MET A 1 78 ? -6.607 5.200 8.431 1.00 90.56 78 MET A O 1
ATOM 608 N N . HIS A 1 79 ? -6.745 6.036 10.487 1.00 90.62 79 HIS A N 1
ATOM 609 C CA . HIS A 1 79 ? -6.410 7.399 10.084 1.00 90.62 79 HIS A CA 1
ATOM 610 C C . HIS A 1 79 ? -4.909 7.547 9.804 1.00 90.62 79 HIS A C 1
ATOM 612 O O . HIS A 1 79 ? -4.525 8.133 8.792 1.00 90.62 79 HIS A O 1
ATOM 618 N N . TYR A 1 80 ? -4.061 6.992 10.674 1.00 89.56 80 TYR A N 1
ATOM 619 C CA . TYR A 1 80 ? -2.603 7.046 10.519 1.00 89.56 80 TYR A CA 1
ATOM 620 C C . TYR A 1 80 ? -2.049 5.970 9.576 1.00 89.56 80 TYR A C 1
ATOM 62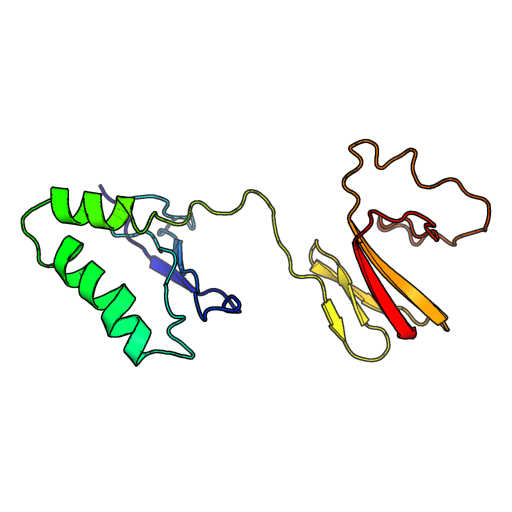2 O O . TYR A 1 80 ? -0.977 6.157 8.999 1.00 89.56 80 TYR A O 1
ATOM 630 N N . ARG A 1 81 ? -2.771 4.858 9.405 1.00 88.88 81 ARG A N 1
ATOM 631 C CA . ARG A 1 81 ? -2.462 3.740 8.504 1.00 88.88 81 ARG A CA 1
ATOM 632 C C . ARG A 1 81 ? -3.651 3.495 7.568 1.00 88.88 81 ARG A C 1
ATOM 634 O O . ARG A 1 81 ? -4.387 2.527 7.744 1.00 88.88 81 ARG A O 1
ATOM 641 N N . PRO A 1 82 ? -3.894 4.400 6.606 1.00 87.81 82 PRO A N 1
ATOM 642 C CA . PRO A 1 82 ? -5.076 4.326 5.769 1.00 87.81 82 PRO A CA 1
ATOM 643 C C . PRO A 1 82 ? -5.093 3.065 4.895 1.00 87.81 82 PRO A C 1
ATOM 645 O O . PRO A 1 82 ? -4.058 2.676 4.347 1.00 87.81 82 PRO A O 1
ATOM 648 N N . PRO A 1 83 ? -6.282 2.470 4.698 1.00 88.00 83 PRO A N 1
ATOM 649 C CA . PRO A 1 83 ? -6.499 1.421 3.716 1.00 88.00 83 PRO A CA 1
ATOM 650 C C . PRO A 1 83 ? -6.014 1.806 2.324 1.00 88.00 83 PRO A C 1
ATOM 652 O O . PRO A 1 83 ? -6.245 2.928 1.848 1.00 88.00 83 PRO A O 1
ATOM 655 N N . ARG A 1 84 ? -5.417 0.845 1.625 1.00 82.75 84 ARG A N 1
ATOM 656 C CA . ARG A 1 84 ? -4.996 1.030 0.237 1.00 82.75 84 ARG A CA 1
ATOM 657 C C . ARG A 1 84 ? -6.218 1.139 -0.668 1.00 82.75 84 ARG A C 1
ATOM 659 O O . ARG A 1 84 ? -7.047 0.240 -0.739 1.00 82.75 84 ARG A O 1
ATOM 666 N N . ARG A 1 85 ? -6.318 2.249 -1.402 1.00 78.94 85 ARG A N 1
ATOM 667 C CA . ARG A 1 85 ? -7.431 2.515 -2.337 1.00 78.94 85 ARG A CA 1
ATOM 668 C C . ARG A 1 85 ? -7.122 2.176 -3.797 1.00 78.94 85 ARG A C 1
ATOM 670 O O . ARG A 1 85 ? -7.916 2.494 -4.673 1.00 78.94 85 ARG A O 1
ATOM 677 N N . GLY A 1 86 ? -5.985 1.516 -4.036 1.00 65.44 86 GLY A N 1
ATOM 678 C CA . GLY A 1 86 ? -5.433 1.298 -5.370 1.00 65.44 86 GLY A CA 1
ATOM 679 C C . GLY A 1 86 ? -4.852 2.590 -5.954 1.00 65.44 86 GLY A C 1
ATOM 680 O O . GLY A 1 86 ? -5.260 3.691 -5.593 1.00 65.44 86 GLY A O 1
ATOM 681 N N . SER A 1 87 ? -3.861 2.462 -6.838 1.00 58.56 87 SER A N 1
ATOM 682 C CA . SER A 1 87 ? -3.500 3.561 -7.735 1.00 58.56 87 SER A CA 1
ATOM 683 C C . SER A 1 87 ? -4.345 3.420 -8.993 1.00 58.56 87 SER A C 1
ATOM 685 O O . SER A 1 87 ? -4.429 2.331 -9.555 1.00 58.56 87 SER A O 1
ATOM 687 N N . ASN A 1 88 ? -4.931 4.513 -9.471 1.00 45.53 88 ASN A N 1
ATOM 688 C CA . ASN A 1 88 ? -5.688 4.570 -10.728 1.00 45.53 88 ASN A CA 1
ATOM 689 C C . ASN A 1 88 ? -4.801 4.247 -11.946 1.00 45.53 88 ASN A C 1
ATOM 691 O O . ASN A 1 88 ? -5.284 4.138 -13.069 1.00 45.53 88 ASN A O 1
ATOM 695 N N . THR A 1 89 ? -3.488 4.174 -11.742 1.00 44.38 89 THR A N 1
ATOM 696 C CA . THR A 1 89 ? -2.530 3.757 -12.751 1.00 44.38 89 THR A CA 1
ATOM 697 C C . THR A 1 89 ? -2.444 2.238 -12.731 1.00 44.38 89 THR A C 1
ATOM 699 O O . THR A 1 89 ? -1.880 1.663 -11.797 1.00 44.38 89 THR A O 1
ATOM 702 N N . MET A 1 90 ? -2.977 1.600 -13.772 1.00 43.28 90 MET A N 1
ATOM 703 C CA . MET A 1 90 ? -2.627 0.227 -14.134 1.00 43.28 90 MET A CA 1
ATOM 704 C C . MET A 1 90 ? -1.106 0.190 -14.313 1.00 43.28 90 MET A C 1
ATOM 706 O O . MET A 1 90 ? -0.570 0.665 -15.308 1.00 43.28 90 MET A O 1
ATOM 710 N N . GLY A 1 91 ? -0.397 -0.225 -13.269 1.00 49.34 91 GLY A N 1
ATOM 711 C CA . GLY A 1 91 ? 1.050 -0.339 -13.284 1.00 49.34 91 GLY A CA 1
ATOM 712 C C . GLY A 1 91 ? 1.404 -1.763 -13.641 1.00 49.34 91 GLY A C 1
ATOM 713 O O . GLY A 1 91 ? 1.782 -2.522 -12.748 1.00 49.34 91 GLY A O 1
ATOM 714 N N . GLU A 1 92 ? 1.258 -2.152 -14.907 1.00 56.75 92 GLU A N 1
ATOM 715 C CA . GLU A 1 92 ? 1.961 -3.357 -15.323 1.00 56.75 92 GLU A CA 1
ATOM 716 C C . GLU A 1 92 ? 3.459 -3.042 -15.353 1.00 56.75 92 GLU A C 1
ATOM 718 O O . GLU A 1 92 ? 3.913 -1.961 -15.739 1.00 56.75 92 GLU A O 1
ATOM 723 N N . SER A 1 93 ? 4.235 -3.957 -14.783 1.00 58.66 93 SER A N 1
ATOM 724 C CA . SER A 1 93 ? 5.667 -3.762 -14.599 1.00 58.66 93 SER A CA 1
ATOM 725 C C . SER A 1 93 ? 6.377 -4.019 -15.922 1.00 58.66 93 SER A C 1
ATOM 727 O O . SER A 1 93 ? 6.461 -5.164 -16.357 1.00 58.66 93 SER A O 1
ATOM 729 N N . GLY A 1 94 ? 6.918 -2.968 -16.535 1.00 65.62 94 GLY A N 1
ATOM 730 C CA . GLY A 1 94 ? 7.847 -3.112 -17.652 1.00 65.62 94 GLY A CA 1
ATOM 731 C C . GLY A 1 94 ? 9.207 -3.624 -17.175 1.00 65.62 94 GLY A C 1
ATOM 732 O O . GLY A 1 94 ? 9.629 -3.352 -16.048 1.00 65.62 94 GLY A O 1
ATOM 733 N N . GLY A 1 95 ? 9.909 -4.368 -18.023 1.00 71.38 95 GLY A N 1
ATOM 734 C CA . GLY A 1 95 ? 11.219 -4.919 -17.680 1.00 71.38 95 GLY A CA 1
ATOM 735 C C . GLY A 1 95 ? 11.957 -5.465 -18.891 1.00 71.38 95 GLY A C 1
ATOM 736 O O . GLY A 1 95 ? 11.340 -5.749 -19.912 1.00 71.38 95 GLY A O 1
ATOM 737 N N . THR A 1 96 ? 13.274 -5.616 -18.772 1.00 73.56 96 THR A N 1
ATOM 738 C CA . THR A 1 96 ? 14.136 -6.210 -19.804 1.00 73.56 96 THR A CA 1
ATOM 739 C C . THR A 1 96 ? 14.848 -7.441 -19.243 1.00 73.56 96 THR A C 1
ATOM 741 O O . THR A 1 96 ? 15.113 -7.516 -18.039 1.00 73.56 96 THR A O 1
ATOM 744 N N . TRP A 1 97 ? 15.132 -8.433 -20.087 1.00 77.94 97 TRP A N 1
ATOM 745 C CA . TRP A 1 97 ? 15.914 -9.615 -19.718 1.00 77.94 97 TRP A CA 1
ATOM 746 C C . TRP A 1 97 ? 16.604 -10.224 -20.943 1.00 77.94 97 TRP A C 1
ATOM 748 O O . TRP A 1 97 ? 16.056 -10.233 -22.042 1.00 77.94 97 TRP A O 1
ATOM 758 N N . GLY A 1 98 ? 17.798 -10.788 -20.745 1.00 70.69 98 GLY A N 1
ATOM 759 C CA . GLY A 1 98 ? 18.544 -11.451 -21.820 1.00 70.69 98 GLY A CA 1
ATOM 760 C C . GLY A 1 98 ? 18.871 -10.533 -23.007 1.00 70.69 98 GLY A C 1
ATOM 761 O O . GLY A 1 98 ? 19.056 -9.332 -22.826 1.00 70.69 98 GLY A O 1
ATOM 762 N N . ASP A 1 99 ? 18.949 -11.125 -24.201 1.00 61.75 99 ASP A N 1
ATOM 763 C CA . ASP A 1 99 ? 19.366 -10.489 -25.459 1.00 61.75 99 ASP A CA 1
ATOM 764 C C . ASP A 1 99 ? 18.220 -10.490 -26.492 1.00 61.75 99 ASP A C 1
ATOM 766 O O . ASP A 1 99 ? 17.768 -11.560 -26.903 1.00 61.75 99 ASP A O 1
ATOM 770 N N . PRO A 1 100 ? 17.718 -9.312 -26.898 1.00 67.00 100 PRO A N 1
ATOM 771 C CA . PRO A 1 100 ? 17.040 -8.334 -26.065 1.00 67.00 100 PRO A CA 1
ATOM 772 C C . PRO A 1 100 ? 15.535 -8.654 -26.017 1.00 67.00 100 PRO A C 1
ATOM 774 O O . PRO A 1 100 ? 14.774 -8.430 -26.968 1.00 67.00 100 PRO A O 1
ATOM 777 N N . HIS A 1 101 ? 15.083 -9.145 -24.864 1.00 79.06 101 HIS A N 1
ATOM 778 C CA . HIS A 1 101 ? 13.664 -9.308 -24.576 1.00 79.06 101 HIS A CA 1
ATOM 779 C C . HIS A 1 101 ? 13.190 -8.224 -23.611 1.00 79.06 101 HIS A C 1
ATOM 781 O O . HIS A 1 101 ? 13.886 -7.882 -22.649 1.00 79.06 101 HIS A O 1
ATOM 787 N N . PHE A 1 102 ? 11.997 -7.683 -23.850 1.00 78.44 102 PHE A N 1
ATOM 788 C CA . PHE A 1 102 ? 11.385 -6.723 -22.938 1.00 78.44 102 PHE A CA 1
ATOM 789 C C . PHE A 1 102 ? 9.865 -6.870 -22.871 1.00 78.44 102 PHE A C 1
ATOM 791 O O . PHE A 1 102 ? 9.226 -7.329 -23.812 1.00 78.44 102 PHE A O 1
ATOM 798 N N . ILE A 1 103 ? 9.294 -6.472 -21.736 1.00 76.12 103 ILE A N 1
ATOM 799 C CA . ILE A 1 103 ? 7.857 -6.334 -21.498 1.00 76.12 103 ILE A CA 1
ATOM 800 C C . ILE A 1 103 ? 7.564 -4.843 -21.373 1.00 76.12 103 ILE A C 1
ATOM 802 O O . ILE A 1 103 ? 8.259 -4.125 -20.646 1.00 76.12 103 ILE A O 1
ATOM 806 N N . THR A 1 104 ? 6.554 -4.379 -22.099 1.00 73.88 104 THR A N 1
ATOM 807 C CA . THR A 1 104 ? 6.052 -3.003 -22.042 1.00 73.88 104 THR A CA 1
ATOM 808 C C . THR A 1 104 ? 5.212 -2.760 -20.782 1.00 73.88 104 THR A C 1
ATOM 810 O O . THR A 1 104 ? 4.870 -3.685 -20.050 1.00 73.88 104 THR A O 1
ATOM 813 N N . LEU A 1 105 ? 4.888 -1.494 -20.490 1.00 71.56 105 LEU A N 1
ATOM 814 C CA . LEU A 1 105 ? 4.099 -1.106 -19.303 1.00 71.56 105 LEU A CA 1
ATOM 815 C C . LEU A 1 105 ? 2.626 -1.565 -19.342 1.00 71.56 105 LEU A C 1
ATOM 817 O O . LEU A 1 105 ? 1.885 -1.292 -18.404 1.00 71.56 105 LEU A O 1
ATOM 821 N N . ASP A 1 106 ? 2.209 -2.218 -20.425 1.00 68.31 106 ASP A N 1
ATOM 822 C CA . ASP A 1 106 ? 0.921 -2.892 -20.629 1.00 68.31 106 ASP A CA 1
ATOM 823 C C . ASP A 1 106 ? 1.086 -4.423 -20.759 1.00 68.31 106 ASP A C 1
ATOM 825 O O . ASP A 1 106 ? 0.237 -5.095 -21.341 1.00 68.31 106 ASP A O 1
ATOM 829 N N . GLY A 1 107 ? 2.226 -4.962 -20.306 1.00 65.19 107 GLY A N 1
ATOM 830 C CA . GLY A 1 107 ? 2.444 -6.406 -20.165 1.00 65.19 107 GLY A CA 1
ATOM 831 C C . GLY A 1 107 ? 2.773 -7.143 -21.453 1.00 65.19 107 GLY A C 1
ATOM 832 O O . GLY A 1 107 ? 3.028 -8.350 -21.420 1.00 65.19 107 GLY A O 1
ATOM 833 N N . THR A 1 108 ? 2.814 -6.448 -22.590 1.00 69.69 108 THR A N 1
ATOM 834 C CA . THR A 1 108 ? 3.114 -7.080 -23.875 1.00 69.69 108 THR A CA 1
ATOM 835 C C . THR A 1 108 ? 4.601 -7.419 -23.979 1.00 69.69 108 THR A C 1
ATOM 837 O O . THR A 1 108 ? 5.470 -6.570 -23.785 1.00 69.69 108 THR A O 1
ATOM 840 N N . SER A 1 109 ? 4.904 -8.678 -24.296 1.00 76.38 109 SER A N 1
ATOM 841 C CA . SER A 1 109 ? 6.276 -9.174 -24.438 1.00 76.38 109 SER A CA 1
ATOM 842 C C . SER A 1 109 ? 6.776 -9.046 -25.877 1.00 76.38 109 SER A C 1
ATOM 844 O O . SER A 1 109 ? 6.097 -9.467 -26.815 1.00 76.38 109 SER A O 1
ATOM 846 N N . TYR A 1 110 ? 7.989 -8.521 -26.043 1.00 77.00 110 TYR A N 1
ATOM 847 C CA . TYR A 1 110 ? 8.675 -8.366 -27.321 1.00 77.00 110 TYR A CA 1
ATOM 848 C C . TYR A 1 110 ? 10.049 -9.029 -27.290 1.00 77.00 110 TYR A C 1
ATOM 850 O O . TYR A 1 110 ? 10.768 -9.002 -26.291 1.00 77.00 110 TYR A O 1
ATOM 858 N N . THR A 1 111 ? 10.428 -9.586 -28.438 1.00 76.62 111 THR A N 1
ATOM 859 C CA . THR A 1 111 ? 11.818 -9.924 -28.750 1.00 76.62 111 THR A CA 1
ATOM 860 C C . THR A 1 111 ? 12.274 -8.970 -29.831 1.00 76.62 111 THR A C 1
ATOM 862 O O . THR A 1 111 ? 11.724 -8.961 -30.933 1.00 76.62 111 THR A O 1
ATOM 865 N N . PHE A 1 112 ? 13.253 -8.149 -29.503 1.00 73.25 112 PHE A N 1
ATOM 866 C CA . PHE A 1 112 ? 13.921 -7.281 -30.457 1.00 73.25 112 PHE A CA 1
ATOM 867 C C . PHE A 1 112 ? 15.259 -7.935 -30.817 1.00 73.25 112 PHE A C 1
ATOM 869 O O . PHE A 1 112 ? 15.664 -8.850 -30.134 1.00 73.25 112 PHE A O 1
ATOM 876 N N . ASN A 1 113 ? 15.926 -7.575 -31.906 1.00 72.69 113 ASN A N 1
ATOM 877 C CA . ASN A 1 113 ? 17.285 -8.063 -32.214 1.00 72.69 113 ASN A CA 1
ATOM 878 C C . ASN A 1 113 ? 18.045 -6.917 -32.891 1.00 72.69 113 ASN A C 1
ATOM 880 O O . ASN A 1 113 ? 18.530 -7.035 -34.016 1.00 72.69 113 ASN A O 1
ATOM 884 N N . GLY A 1 114 ? 17.986 -5.743 -32.262 1.00 69.69 114 GLY A N 1
ATOM 885 C CA . GLY A 1 114 ? 18.699 -4.558 -32.721 1.00 69.69 114 GLY A CA 1
ATOM 886 C C . GLY A 1 114 ? 20.182 -4.631 -32.377 1.00 69.69 114 GLY A C 1
ATOM 887 O O . GLY A 1 114 ? 20.585 -5.433 -31.548 1.00 69.69 114 GLY A O 1
ATOM 888 N N . TYR A 1 115 ? 20.979 -3.772 -33.006 1.00 68.88 115 TYR A N 1
ATOM 889 C CA . TYR A 1 115 ? 22.388 -3.582 -32.670 1.00 68.88 115 TYR A CA 1
ATOM 890 C C . TYR A 1 115 ? 22.611 -2.096 -32.409 1.00 68.88 115 TYR A C 1
ATOM 892 O O . TYR A 1 115 ? 22.512 -1.283 -33.337 1.00 68.88 115 TYR A O 1
ATOM 900 N N . GLY A 1 116 ? 22.864 -1.734 -31.151 1.00 70.44 116 GLY A N 1
ATOM 901 C CA . GLY A 1 116 ? 23.068 -0.342 -30.748 1.00 70.44 116 GLY A CA 1
ATOM 902 C C . GLY A 1 116 ? 22.387 0.055 -29.438 1.00 70.44 116 GLY A C 1
ATOM 903 O O . GLY A 1 116 ? 21.989 -0.776 -28.625 1.00 70.44 116 GLY A O 1
ATOM 904 N N . GLU A 1 117 ? 22.290 1.366 -29.216 1.00 65.38 117 GLU A N 1
ATOM 905 C CA . GLU A 1 117 ? 21.692 1.946 -28.012 1.00 65.38 117 GLU A CA 1
ATOM 906 C C . GLU A 1 117 ? 20.231 2.327 -28.261 1.00 65.38 117 GLU A C 1
ATOM 908 O O . GLU A 1 117 ? 19.914 3.042 -29.217 1.00 65.38 117 GLU A O 1
ATOM 913 N N . TYR A 1 118 ? 19.347 1.887 -27.366 1.00 70.81 118 TYR A N 1
ATOM 914 C CA . TYR A 1 118 ? 17.916 2.146 -27.463 1.00 70.81 118 TYR A CA 1
ATOM 915 C C . TYR A 1 118 ? 17.364 2.722 -26.159 1.00 70.81 118 TYR A C 1
ATOM 917 O O . TYR A 1 118 ? 17.814 2.404 -25.055 1.00 70.81 118 TYR A O 1
ATOM 925 N N . THR A 1 119 ? 16.349 3.569 -26.298 1.00 66.44 119 THR A N 1
ATOM 926 C CA . THR A 1 119 ? 15.574 4.114 -25.181 1.00 66.44 119 THR A CA 1
ATOM 927 C C . THR A 1 119 ? 14.316 3.272 -24.988 1.00 66.44 119 THR A C 1
ATOM 929 O O . THR A 1 119 ? 13.487 3.207 -25.892 1.00 66.44 119 THR A O 1
ATOM 932 N N . TYR A 1 120 ? 14.157 2.673 -23.806 1.00 68.44 120 TYR A N 1
ATOM 933 C CA . TYR A 1 120 ? 12.985 1.862 -23.445 1.00 68.44 120 TYR A CA 1
ATOM 934 C C . TYR A 1 120 ? 11.838 2.704 -22.886 1.00 68.44 120 TYR A C 1
ATOM 936 O O . TYR A 1 120 ? 10.673 2.438 -23.163 1.00 68.44 120 TYR A O 1
ATOM 944 N N . LEU A 1 121 ? 12.168 3.725 -22.091 1.00 67.88 121 LEU A N 1
ATOM 945 C CA . LEU A 1 121 ? 11.191 4.606 -21.460 1.00 67.88 121 LEU A CA 1
ATOM 946 C C . LEU A 1 121 ? 11.742 6.028 -21.402 1.00 67.88 121 LEU A C 1
ATOM 948 O O . LEU A 1 121 ? 12.880 6.234 -20.979 1.00 67.88 121 LEU A O 1
ATOM 952 N N . ALA A 1 122 ? 10.923 6.995 -21.803 1.00 63.03 122 ALA A N 1
ATOM 953 C CA . ALA A 1 122 ? 11.198 8.418 -21.673 1.00 63.03 122 ALA A CA 1
ATOM 954 C C . ALA A 1 122 ? 9.979 9.090 -21.038 1.00 63.03 122 ALA A C 1
ATOM 956 O O . ALA A 1 122 ? 8.894 9.092 -21.617 1.00 63.03 122 ALA A O 1
ATOM 957 N N . ILE A 1 123 ? 10.152 9.640 -19.838 1.00 59.91 123 ILE A N 1
ATOM 958 C CA . ILE A 1 123 ? 9.087 10.347 -19.119 1.00 59.91 123 ILE A CA 1
ATOM 959 C C . ILE A 1 123 ? 9.326 11.846 -19.278 1.00 59.91 123 ILE A C 1
ATOM 961 O O . ILE A 1 123 ? 10.371 12.348 -18.857 1.00 59.91 123 ILE A O 1
ATOM 965 N N . SER A 1 124 ? 8.362 12.545 -19.881 1.00 57.69 124 SER A N 1
ATOM 966 C CA . SER A 1 124 ? 8.360 14.004 -20.002 1.00 57.69 124 SER A CA 1
ATOM 967 C C . SER A 1 124 ? 7.301 14.612 -19.096 1.00 57.69 124 SER A C 1
ATOM 969 O O . SER A 1 124 ? 6.186 14.103 -19.000 1.00 57.69 124 SER A O 1
ATOM 971 N N . ASN A 1 125 ? 7.651 15.734 -18.474 1.00 49.84 125 ASN A N 1
ATOM 972 C CA . ASN A 1 125 ? 6.717 16.554 -17.706 1.00 49.84 125 ASN A CA 1
ATOM 973 C C . ASN A 1 125 ? 5.968 17.571 -18.587 1.00 49.84 125 ASN A C 1
ATOM 975 O O . ASN A 1 125 ? 5.201 18.378 -18.062 1.00 49.84 125 ASN A O 1
ATOM 979 N N . ASP A 1 126 ? 6.201 17.567 -19.904 1.00 56.28 126 ASP A N 1
ATOM 980 C CA . ASP A 1 126 ? 5.480 18.425 -20.841 1.00 56.28 126 ASP A CA 1
ATOM 981 C C . ASP A 1 126 ? 4.082 17.841 -21.134 1.00 56.28 126 ASP A C 1
ATOM 983 O O . ASP A 1 126 ? 3.977 16.724 -21.653 1.00 56.28 126 ASP A O 1
ATOM 987 N N . PRO A 1 127 ? 2.991 18.572 -20.838 1.00 46.94 127 PRO A N 1
ATOM 988 C CA . PRO A 1 127 ? 1.625 18.132 -21.111 1.00 46.94 127 PRO A CA 1
ATOM 989 C C . PRO A 1 127 ? 1.277 18.034 -22.611 1.00 46.94 127 PRO A C 1
ATOM 991 O O . PRO A 1 127 ? 0.148 17.662 -22.936 1.00 46.94 127 PRO A O 1
ATOM 994 N N . ARG A 1 128 ? 2.203 18.343 -23.535 1.00 49.75 128 ARG A N 1
ATOM 995 C CA . ARG A 1 128 ? 2.034 18.180 -24.993 1.00 49.75 128 ARG A CA 1
ATOM 996 C C . ARG A 1 128 ? 2.946 17.083 -25.568 1.00 49.75 128 ARG A C 1
ATOM 998 O O . ARG A 1 128 ? 3.900 17.378 -26.289 1.00 49.75 128 ARG A O 1
ATOM 1005 N N . PRO A 1 129 ? 2.642 15.793 -25.337 1.00 47.16 129 PRO A N 1
ATOM 1006 C CA . PRO A 1 129 ? 3.491 14.689 -25.792 1.00 47.16 129 PRO A CA 1
ATOM 1007 C C . PRO A 1 129 ? 3.610 14.575 -27.325 1.00 47.16 129 PRO A C 1
ATOM 1009 O O . PRO A 1 129 ? 4.550 13.959 -27.819 1.00 47.16 129 PRO A O 1
ATOM 1012 N N . SER A 1 130 ? 2.691 15.171 -28.093 1.00 47.03 130 SER A N 1
ATOM 1013 C CA . SER A 1 130 ? 2.642 15.074 -29.559 1.00 47.03 130 SER A CA 1
ATOM 1014 C C . SER A 1 130 ? 3.531 16.067 -30.317 1.00 47.03 130 SER A C 1
ATOM 1016 O O . SER A 1 130 ? 3.773 15.855 -31.501 1.00 47.03 130 SER A O 1
ATOM 1018 N N . GLU A 1 131 ? 4.002 17.146 -29.683 1.00 45.84 131 GLU A N 1
ATOM 1019 C CA . GLU A 1 131 ? 4.801 18.194 -30.353 1.00 45.84 131 GLU A CA 1
ATOM 1020 C C . GLU A 1 131 ? 6.310 18.075 -30.081 1.00 45.84 131 GLU A C 1
ATOM 1022 O O . GLU A 1 131 ? 7.112 18.722 -30.748 1.00 45.84 131 GLU A O 1
ATOM 1027 N N . MET A 1 132 ? 6.718 17.213 -29.145 1.00 43.22 132 MET A N 1
ATOM 1028 C CA . MET A 1 132 ? 8.106 17.108 -28.680 1.00 43.22 132 MET A CA 1
ATOM 1029 C C . MET A 1 132 ? 8.987 16.163 -29.531 1.00 43.22 132 MET A C 1
ATOM 1031 O O . MET A 1 132 ? 10.173 16.014 -29.261 1.00 43.22 132 MET A O 1
ATOM 1035 N N . PHE A 1 133 ? 8.428 15.513 -30.557 1.00 52.66 133 PHE A N 1
ATOM 1036 C CA . PHE A 1 133 ? 9.087 14.468 -31.356 1.00 52.66 133 PHE A CA 1
ATOM 1037 C C . PHE A 1 133 ? 8.851 14.715 -32.866 1.00 52.66 133 PHE A C 1
ATOM 1039 O O . PHE A 1 133 ? 7.879 14.217 -33.436 1.00 52.66 133 PHE A O 1
ATOM 1046 N N . GLN A 1 134 ? 9.707 15.512 -33.528 1.00 39.81 134 GLN A N 1
ATOM 1047 C CA . GLN A 1 134 ? 9.646 15.757 -34.986 1.00 39.81 134 GLN A CA 1
ATOM 1048 C C . GLN A 1 134 ? 10.668 14.918 -35.791 1.00 39.81 134 GLN A C 1
ATOM 1050 O O . GLN A 1 134 ? 11.794 14.728 -35.329 1.00 39.81 134 GLN A O 1
ATOM 1055 N N . PRO A 1 135 ? 10.312 14.413 -36.999 1.00 41.41 135 PRO A N 1
ATOM 1056 C CA . PRO A 1 135 ? 11.043 13.369 -37.725 1.00 41.41 135 PRO A CA 1
ATOM 1057 C C . PRO A 1 135 ? 12.078 13.920 -38.688 1.00 41.41 135 PRO A C 1
ATOM 1059 O O . PRO A 1 135 ? 11.751 14.327 -39.796 1.00 41.41 135 PRO A O 1
ATOM 1062 N N . SER A 1 136 ? 13.347 13.867 -38.291 1.00 38.16 136 SER A N 1
ATOM 1063 C CA . SER A 1 136 ? 14.469 14.084 -39.211 1.00 38.16 136 SER A CA 1
ATOM 1064 C C . SER A 1 136 ? 15.245 12.810 -39.557 1.00 38.16 136 SER A C 1
ATOM 1066 O O . SER A 1 136 ? 16.023 12.841 -40.506 1.00 38.16 136 SER A O 1
ATOM 1068 N N . ILE A 1 137 ? 15.023 11.677 -38.873 1.00 37.19 137 ILE A N 1
ATOM 1069 C CA . ILE A 1 137 ? 15.674 10.399 -39.206 1.00 37.19 137 ILE A CA 1
ATOM 1070 C C . ILE A 1 137 ? 14.660 9.250 -39.145 1.00 37.19 137 ILE A C 1
ATOM 1072 O O . ILE A 1 137 ? 13.890 9.113 -38.198 1.00 37.19 137 ILE A O 1
ATOM 1076 N N . GLN A 1 138 ? 14.650 8.465 -40.220 1.00 34.22 138 GLN A N 1
ATOM 1077 C CA . GLN A 1 138 ? 13.692 7.423 -40.578 1.00 34.22 138 GLN A CA 1
ATOM 1078 C C . GLN A 1 138 ? 13.672 6.287 -39.535 1.00 34.22 138 GLN A C 1
ATOM 1080 O O . GLN A 1 138 ? 14.509 5.389 -39.570 1.00 34.22 138 GLN A O 1
ATOM 1085 N N . SER A 1 139 ? 12.723 6.323 -38.594 1.00 39.84 139 SER A N 1
ATOM 1086 C CA . SER A 1 139 ? 12.454 5.211 -37.677 1.00 39.84 139 SER A CA 1
ATOM 1087 C C . SER A 1 139 ? 11.461 4.233 -38.314 1.00 39.84 139 SER A C 1
ATOM 1089 O O . SER A 1 139 ? 10.361 4.607 -38.724 1.00 39.84 139 SER A O 1
ATOM 1091 N N . HIS A 1 140 ? 11.856 2.963 -38.437 1.00 36.53 140 HIS A N 1
ATOM 1092 C CA . HIS A 1 140 ? 10.941 1.885 -38.808 1.00 36.53 140 HIS A CA 1
ATOM 1093 C C . HIS A 1 140 ? 10.033 1.586 -37.611 1.00 36.53 140 HIS A C 1
ATOM 1095 O O . HIS A 1 140 ? 10.462 1.042 -36.597 1.00 36.53 140 HIS A O 1
ATOM 1101 N N . VAL A 1 141 ? 8.782 2.023 -37.732 1.00 36.41 141 VAL A N 1
ATOM 1102 C CA . VAL A 1 141 ? 7.724 1.890 -36.731 1.00 36.41 141 VAL A CA 1
ATOM 1103 C C . VAL A 1 141 ? 7.249 0.436 -36.705 1.00 36.41 141 VAL A C 1
ATOM 1105 O O . VAL A 1 141 ? 6.646 -0.024 -37.672 1.00 36.41 141 VAL A O 1
ATOM 1108 N N . PHE A 1 142 ? 7.500 -0.289 -35.611 1.00 35.47 142 PHE A N 1
ATOM 1109 C CA . PHE A 1 142 ? 6.711 -1.482 -35.301 1.00 35.47 142 PHE A CA 1
ATOM 1110 C C . PHE A 1 142 ? 5.321 -1.006 -34.880 1.00 35.47 142 PHE A C 1
ATOM 1112 O O . PHE A 1 142 ? 5.190 -0.118 -34.037 1.00 35.47 142 PHE A O 1
ATOM 1119 N N . GLU A 1 143 ? 4.286 -1.539 -35.521 1.00 32.66 143 GLU A N 1
ATOM 1120 C CA . GLU A 1 143 ? 2.895 -1.104 -35.379 1.00 32.66 143 GLU A CA 1
ATOM 1121 C C . GLU A 1 143 ? 2.270 -1.604 -34.058 1.00 32.66 143 GLU A C 1
ATOM 1123 O O . GLU A 1 143 ? 1.234 -2.254 -34.024 1.00 32.66 143 GLU A O 1
ATOM 1128 N N . SER A 1 144 ? 2.929 -1.287 -32.944 1.00 36.78 144 SER A N 1
ATOM 1129 C CA . SER A 1 144 ? 2.455 -1.444 -31.572 1.00 36.78 144 SER A CA 1
ATOM 1130 C C . SER A 1 144 ? 2.856 -0.197 -30.774 1.00 36.78 144 SER A C 1
ATOM 1132 O O . SER A 1 144 ? 3.810 -0.201 -30.008 1.00 36.78 144 SER A O 1
ATOM 1134 N N . GLN A 1 145 ? 2.180 0.918 -31.068 1.00 32.53 145 GLN A N 1
ATOM 1135 C CA . GLN A 1 145 ? 2.066 2.179 -30.304 1.00 32.53 145 GLN A CA 1
ATOM 1136 C C . GLN A 1 145 ? 3.262 2.784 -29.522 1.00 32.53 145 GLN A C 1
ATOM 1138 O O . GLN A 1 145 ? 3.049 3.726 -28.763 1.00 32.53 145 GLN A O 1
ATOM 1143 N N . ILE A 1 146 ? 4.518 2.401 -29.749 1.00 34.38 146 ILE A N 1
ATOM 1144 C CA . ILE A 1 146 ? 5.671 3.059 -29.112 1.00 34.38 146 ILE A CA 1
ATOM 1145 C C . ILE A 1 146 ? 6.525 3.731 -30.192 1.00 34.38 146 ILE A C 1
ATOM 1147 O O . ILE A 1 146 ? 7.284 3.088 -30.913 1.00 34.38 146 ILE A O 1
ATOM 1151 N N . ARG A 1 147 ? 6.373 5.056 -30.331 1.00 31.41 147 ARG A N 1
ATOM 1152 C CA . ARG A 1 147 ? 7.202 5.888 -31.222 1.00 31.41 147 ARG A CA 1
ATOM 1153 C C . ARG A 1 147 ? 8.564 6.140 -30.569 1.00 31.41 147 ARG A C 1
ATOM 1155 O O . ARG A 1 147 ? 8.620 6.727 -29.493 1.00 31.41 147 ARG A O 1
ATOM 1162 N N . THR A 1 148 ? 9.653 5.758 -31.235 1.00 39.69 148 THR A N 1
ATOM 1163 C CA . THR A 1 148 ? 11.038 6.027 -30.810 1.00 39.69 148 THR A CA 1
ATOM 1164 C C . THR A 1 148 ? 11.715 7.054 -31.726 1.00 39.69 148 THR A C 1
ATOM 1166 O O . THR A 1 148 ? 11.633 6.971 -32.952 1.00 39.69 148 THR A O 1
ATOM 1169 N N . MET A 1 149 ? 12.365 8.049 -31.116 1.00 39.31 149 MET A N 1
ATOM 1170 C CA . MET A 1 149 ? 13.207 9.104 -31.710 1.00 39.31 149 MET A CA 1
ATOM 1171 C C . MET A 1 149 ? 14.159 9.626 -30.613 1.00 39.31 149 MET A C 1
ATOM 1173 O O . MET A 1 149 ? 13.846 9.493 -29.425 1.00 39.31 149 MET A O 1
ATOM 1177 N N . PRO A 1 150 ? 15.322 10.193 -30.970 1.00 35.09 150 PRO A N 1
ATOM 1178 C CA . PRO A 1 150 ? 16.262 10.735 -29.996 1.00 35.09 150 PRO A CA 1
ATOM 1179 C C . PRO A 1 150 ? 15.802 12.118 -29.515 1.00 35.09 150 PRO A C 1
ATOM 1181 O O . PRO A 1 150 ? 15.418 12.958 -30.325 1.00 35.09 150 PRO A O 1
ATOM 1184 N N . LEU A 1 151 ? 15.866 12.365 -28.204 1.00 40.22 151 LEU A N 1
ATOM 1185 C CA . LEU A 1 151 ? 15.569 13.671 -27.616 1.00 40.22 151 LEU A CA 1
ATOM 1186 C C . LEU A 1 151 ? 16.820 14.296 -27.007 1.00 40.22 151 LEU A C 1
ATOM 1188 O O . LEU A 1 151 ? 17.371 13.784 -26.033 1.00 40.22 151 LEU A O 1
ATOM 1192 N N . GLU A 1 152 ? 17.198 15.454 -27.542 1.00 40.72 152 GLU A N 1
ATOM 1193 C CA . GLU A 1 152 ? 17.930 16.475 -26.800 1.00 40.72 152 GLU A CA 1
ATOM 1194 C C . GLU A 1 152 ? 16.921 17.283 -25.971 1.00 40.72 152 GLU A C 1
ATOM 1196 O O . GLU A 1 152 ? 16.396 18.300 -26.420 1.00 40.72 152 GLU A O 1
ATOM 1201 N N . SER A 1 153 ? 16.595 16.838 -24.755 1.00 40.31 153 SER A N 1
ATOM 1202 C CA . SER A 1 153 ? 15.998 17.744 -23.769 1.00 40.31 153 SER A CA 1
ATOM 1203 C C . SER A 1 153 ? 16.404 17.372 -22.344 1.00 40.31 153 SER A C 1
ATOM 1205 O O . SER A 1 153 ? 16.485 16.207 -21.961 1.00 40.31 153 SER A O 1
ATOM 1207 N N . THR A 1 154 ? 16.712 18.397 -21.551 1.00 43.97 154 THR A N 1
ATOM 1208 C CA . THR A 1 154 ? 17.334 18.294 -20.221 1.00 43.97 154 THR A CA 1
ATOM 1209 C C . THR A 1 154 ? 16.360 17.936 -19.095 1.00 43.97 154 THR A C 1
ATOM 1211 O O . THR A 1 154 ? 16.786 17.820 -17.951 1.00 43.97 154 THR A O 1
ATOM 1214 N N . ASN A 1 155 ? 15.073 17.735 -19.400 1.00 45.75 155 ASN A N 1
ATOM 1215 C CA . ASN A 1 155 ? 14.013 17.486 -18.412 1.00 45.75 155 ASN A CA 1
ATOM 1216 C C . ASN A 1 155 ? 13.253 16.176 -18.682 1.00 45.75 155 ASN A C 1
ATOM 1218 O O . ASN A 1 155 ? 12.040 16.105 -18.485 1.00 45.75 155 ASN A O 1
ATOM 1222 N N . VAL A 1 156 ? 13.952 15.146 -19.161 1.00 46.88 156 VAL A N 1
ATOM 1223 C CA . VAL A 1 156 ? 13.376 13.824 -19.436 1.00 46.88 156 VAL A CA 1
ATOM 1224 C C . VAL A 1 156 ? 14.157 12.774 -18.660 1.00 46.88 156 VAL A C 1
ATOM 1226 O O . VAL A 1 156 ? 15.382 12.710 -18.742 1.00 46.88 156 VAL A O 1
ATOM 1229 N N . THR A 1 157 ? 13.450 11.939 -17.897 1.00 48.03 157 THR A N 1
ATOM 1230 C CA . THR A 1 157 ? 14.065 10.744 -17.300 1.00 48.03 157 THR A CA 1
ATOM 1231 C C . THR A 1 157 ? 14.019 9.627 -18.329 1.00 48.03 157 THR A C 1
ATOM 1233 O O . THR A 1 157 ? 12.938 9.274 -18.804 1.00 48.03 157 THR A O 1
ATOM 1236 N N . VAL A 1 158 ? 15.191 9.105 -18.690 1.00 53.44 158 VAL A N 1
ATOM 1237 C CA . VAL A 1 158 ? 15.353 8.111 -19.754 1.00 53.44 158 VAL A CA 1
ATOM 1238 C C . VAL A 1 158 ? 15.921 6.821 -19.175 1.00 53.44 158 VAL A C 1
ATOM 1240 O O . VAL A 1 158 ? 16.950 6.843 -18.500 1.00 53.44 158 VAL A O 1
ATOM 1243 N N . THR A 1 159 ? 15.294 5.689 -19.484 1.00 52.41 159 THR A N 1
ATOM 1244 C CA . THR A 1 159 ? 15.886 4.364 -19.274 1.00 52.41 159 THR A CA 1
ATOM 1245 C C . THR A 1 159 ? 16.416 3.843 -20.603 1.00 52.41 159 THR A C 1
ATOM 1247 O O . THR A 1 159 ? 15.660 3.680 -21.563 1.00 52.41 159 THR A O 1
ATOM 1250 N N . LYS A 1 160 ? 17.726 3.599 -20.655 1.00 57.50 160 LYS A N 1
ATOM 1251 C CA . LYS A 1 160 ? 18.459 3.138 -21.838 1.00 57.50 160 LYS A CA 1
ATOM 1252 C C . LYS A 1 160 ? 18.960 1.716 -21.638 1.00 57.50 160 LYS A C 1
ATOM 1254 O O . LYS A 1 160 ? 19.172 1.289 -20.505 1.00 57.50 160 LYS A O 1
ATOM 1259 N N . GLY A 1 161 ? 19.212 1.018 -22.734 1.00 57.59 161 GLY A N 1
ATOM 1260 C CA . GLY A 1 161 ? 20.022 -0.192 -22.710 1.00 57.59 161 GLY A CA 1
ATOM 1261 C C . GLY A 1 161 ? 20.611 -0.507 -24.076 1.00 57.59 161 GLY A C 1
ATOM 1262 O O . GLY A 1 161 ? 20.295 0.141 -25.075 1.00 57.59 161 GLY A O 1
ATOM 1263 N N . PHE A 1 162 ? 21.502 -1.490 -24.071 1.00 51.00 162 PHE A N 1
ATOM 1264 C CA . PHE A 1 162 ? 22.246 -1.946 -25.235 1.00 51.00 162 PHE A CA 1
ATOM 1265 C C . PHE A 1 162 ? 21.731 -3.313 -25.671 1.00 51.00 162 PHE A C 1
ATOM 1267 O O . PHE A 1 162 ? 21.419 -4.145 -24.815 1.00 51.00 162 PHE A O 1
ATOM 1274 N N . ALA A 1 163 ? 21.649 -3.495 -26.986 1.00 56.72 163 ALA A N 1
ATOM 1275 C CA . ALA A 1 163 ? 21.518 -4.779 -27.659 1.00 56.72 163 ALA A CA 1
ATOM 1276 C C . ALA A 1 163 ? 22.763 -4.982 -28.533 1.00 56.72 163 ALA A C 1
ATOM 1278 O O . ALA A 1 163 ? 23.130 -4.012 -29.248 1.00 56.72 163 ALA A O 1
#

Secondary structure (DSSP, 8-state):
-PPPPSEEEE-SS--TTS-EEEEEE-TTS-B--SSTTS-BEESS-TTT-HHHHIIIIIHHHIIIIIS-S-HHHHHHHHHHSPBP---SS-----EEETTTEEE-TTS-EEE----SEEEEEEEE--S-TTTS---SS-----SSS--------TTEEEEEEE-

Sequence (163 aa):
NESSAVECYLSKSSNIYGAGAECCYDFEGQLITRGTGSGTDDRYRPIALAVQHFFDDTLPYLQCCMFSNDTENCQLYMHYRPPRRGSNTMGESGGTWGDPHFITLDGTSYTFNGYGEYTYLAISNDPRPSEMFQPSIQSHVFESQIRTMPLESTNVTVTKGFA

pLDDT: mean 72.56, std 19.95, range [31.41, 95.94]

Organism: NCBI:txid392030